Protein AF-A0A0C9X4E6-F1 (afdb_monomer_lite)

pLDDT: mean 88.23, std 10.87, range [40.75, 97.5]

Organism: NCBI:txid1095629

Radius of gyration: 28.46 Å; chains: 1; bounding box: 60×43×70 Å

Sequence (172 aa):
MTLEEIRDYFKKAEEEMIRKAGGENKWSNLSDIKKAERKAKMIEEAVAELGKEEFNNLTDEEKRLFRLFIWAGCGCHKDLNTIRGGYLAMAAWWIENELEEERPVLLANRDNDPVIQERDTALGKGDTPTPAQERAFHKSTCGAIKTAEIAGAIFNHKDKKKGHHDIFRYWW

Secondary structure (DSSP, 8-state):
--HHHHHHHHHHHHHHHHHHTTSHHHHHTS-HHHHHHHHHHHHHHHHHHHHHHHHHHS-HHHHHHHH-----TTHHHHHHHHHHHHHHHHHHHHHHTT-GGGSPPEE--TTHHHHHHHHHHHHHTTPPPPHHHHHHHHH-EEHHHHHHHHHHHHHT-SSTTT-HHHHT----

Foldseek 3Di:
DDPVVVVVLLVVLVQVLCVVCVHDVSLVPDDPVVNVVSSVVSVVVSVVVVVVVVLVVDDPVVVCVVVDDDPPDCPVVVVVVVVVVVVVVVVVVCVVVVNVVVDFDWPADPVLVVLLVVVVVCVVVVHDRDPSSVVSVVVIDGDDVVVVVVVCCQQVPPPPVRHPVVVPPPDD

Structure (mmCIF, N/CA/C/O backbone):
data_AF-A0A0C9X4E6-F1
#
_entry.id   AF-A0A0C9X4E6-F1
#
loop_
_atom_site.group_PDB
_atom_site.id
_atom_site.type_symbol
_atom_site.label_atom_id
_atom_site.label_alt_id
_atom_site.label_comp_id
_atom_site.label_asym_id
_atom_site.label_entity_id
_atom_sit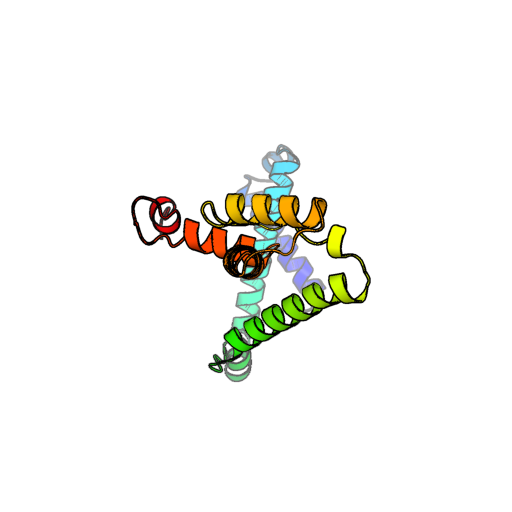e.label_seq_id
_atom_site.pdbx_PDB_ins_code
_atom_site.Cartn_x
_atom_site.Cartn_y
_atom_site.Cartn_z
_atom_site.occupancy
_atom_site.B_iso_or_equiv
_atom_site.auth_seq_id
_atom_site.auth_comp_id
_atom_site.auth_asym_id
_atom_site.auth_atom_id
_atom_site.pdbx_PDB_model_num
ATOM 1 N N . MET A 1 1 ? -31.160 -2.821 17.498 1.00 78.12 1 MET A N 1
ATOM 2 C CA . MET A 1 1 ? -31.082 -1.524 18.198 1.00 78.12 1 MET A CA 1
ATOM 3 C C . MET A 1 1 ? -31.717 -0.405 17.387 1.00 78.12 1 MET A C 1
ATOM 5 O O . MET A 1 1 ? -31.522 -0.367 16.174 1.00 78.12 1 MET A O 1
ATOM 9 N N . THR A 1 2 ? -32.441 0.507 18.030 1.00 89.81 2 THR A N 1
ATOM 10 C CA . THR A 1 2 ? -32.935 1.758 17.432 1.00 89.81 2 THR A CA 1
ATOM 11 C C . THR A 1 2 ? -31.909 2.890 17.584 1.00 89.81 2 THR A C 1
ATOM 13 O O . THR A 1 2 ? -30.958 2.794 18.359 1.00 89.81 2 THR A O 1
ATOM 16 N N . LEU A 1 3 ? -32.095 4.000 16.858 1.00 88.38 3 LEU A N 1
ATOM 17 C CA . LEU A 1 3 ? -31.236 5.187 17.000 1.00 88.38 3 LEU A CA 1
ATOM 18 C C . LEU A 1 3 ? -31.303 5.807 18.406 1.00 88.38 3 LEU A C 1
ATOM 20 O O . LEU A 1 3 ? -30.325 6.389 18.871 1.00 88.38 3 LEU A O 1
ATOM 24 N N . GLU A 1 4 ? -32.446 5.684 19.078 1.00 93.12 4 GLU A N 1
ATOM 25 C CA . GLU A 1 4 ? -32.655 6.198 20.434 1.00 93.12 4 GLU A CA 1
ATOM 26 C C . GLU A 1 4 ? -31.831 5.403 21.451 1.00 93.12 4 GLU A C 1
ATOM 28 O O . GLU A 1 4 ? -31.119 5.996 22.260 1.00 93.12 4 GLU A O 1
ATOM 33 N N . GLU A 1 5 ? -31.831 4.073 21.335 1.00 89.12 5 GLU A N 1
ATOM 34 C CA . GLU A 1 5 ? -31.030 3.177 22.176 1.00 89.12 5 GLU A CA 1
ATOM 35 C C . GLU A 1 5 ? -29.524 3.420 21.998 1.00 89.12 5 GLU A C 1
ATOM 37 O O . GLU A 1 5 ? -28.786 3.492 22.982 1.00 89.12 5 GLU A O 1
ATOM 42 N N . ILE A 1 6 ? -29.071 3.629 20.755 1.00 90.19 6 ILE A N 1
ATOM 43 C CA . ILE A 1 6 ? -27.671 3.967 20.461 1.00 90.19 6 ILE A CA 1
ATOM 44 C C . ILE A 1 6 ? -27.297 5.299 21.119 1.00 90.19 6 ILE A C 1
ATOM 46 O O . ILE A 1 6 ? -26.262 5.400 21.779 1.00 90.19 6 ILE A O 1
ATOM 50 N N . ARG A 1 7 ? -28.138 6.331 20.980 1.00 92.75 7 ARG A N 1
ATOM 51 C CA . ARG A 1 7 ? -27.876 7.642 21.589 1.00 92.75 7 ARG A CA 1
ATOM 52 C C . ARG A 1 7 ? -27.747 7.535 23.108 1.00 92.75 7 ARG A C 1
ATOM 54 O O . ARG A 1 7 ? -26.839 8.130 23.687 1.00 92.75 7 ARG A O 1
ATOM 61 N N . ASP A 1 8 ? -28.632 6.777 23.744 1.00 93.50 8 ASP A N 1
ATOM 62 C CA . ASP A 1 8 ? -28.627 6.598 25.194 1.00 93.50 8 ASP A CA 1
ATOM 63 C C . ASP A 1 8 ? -27.408 5.789 25.668 1.00 93.50 8 ASP A C 1
ATOM 65 O O . ASP A 1 8 ? -26.858 6.077 26.734 1.00 93.50 8 ASP A O 1
ATOM 69 N N . TYR A 1 9 ? -26.928 4.838 24.860 1.00 93.25 9 TYR A N 1
ATOM 70 C CA . TYR A 1 9 ? -25.685 4.108 25.118 1.00 93.25 9 TYR A CA 1
ATOM 71 C C . TYR A 1 9 ? -24.469 5.045 25.137 1.00 93.25 9 TYR A C 1
ATOM 73 O O . TYR A 1 9 ? -23.731 5.097 26.123 1.00 93.25 9 TYR A O 1
ATOM 81 N N . PHE A 1 10 ? -24.297 5.862 24.091 1.00 94.81 10 PHE A N 1
ATOM 82 C CA . PHE A 1 10 ? -23.191 6.825 24.024 1.00 94.81 10 PHE A CA 1
ATOM 83 C C . PHE A 1 10 ? -23.279 7.903 25.103 1.00 94.81 10 PHE A C 1
ATOM 85 O O . PHE A 1 10 ? -22.249 8.342 25.612 1.00 94.81 10 PHE A O 1
ATOM 92 N N . LYS A 1 11 ? -24.491 8.297 25.508 1.00 95.75 11 LYS A N 1
ATOM 93 C CA . LYS A 1 11 ? -24.679 9.227 26.623 1.00 95.75 11 LYS A CA 1
ATOM 94 C C . LYS A 1 11 ? -24.129 8.652 27.934 1.00 95.75 11 LYS A C 1
ATOM 96 O O . LYS A 1 11 ? -23.375 9.332 28.624 1.00 95.75 11 LYS A O 1
ATOM 101 N N . LYS A 1 12 ? -24.437 7.388 28.248 1.00 95.56 12 LYS A N 1
ATOM 102 C CA . LYS A 1 12 ? -23.886 6.701 29.433 1.00 95.56 12 LYS A CA 1
ATOM 103 C C . LYS A 1 12 ? -22.363 6.577 29.363 1.00 95.56 12 LYS A C 1
ATOM 105 O O . LYS A 1 12 ? -21.683 6.789 30.366 1.00 95.56 12 LYS A O 1
ATOM 110 N N . ALA A 1 13 ? -21.820 6.273 28.183 1.00 96.00 13 ALA A N 1
ATOM 111 C CA . ALA A 1 13 ? -20.375 6.204 27.973 1.00 96.00 13 ALA A CA 1
ATOM 112 C C . ALA A 1 13 ? -19.693 7.571 28.188 1.00 96.00 13 ALA A C 1
ATOM 114 O O . ALA A 1 13 ? -18.616 7.642 28.786 1.00 96.00 13 ALA A O 1
ATOM 115 N N . GLU A 1 14 ? -20.329 8.668 27.764 1.00 96.19 14 GLU A N 1
ATOM 116 C CA . GLU A 1 14 ? -19.841 10.028 28.011 1.00 96.19 14 GLU A CA 1
ATOM 117 C C . GLU A 1 14 ? -19.873 10.390 29.504 1.00 96.19 14 GLU A C 1
ATOM 119 O O . GLU A 1 14 ? -18.871 10.876 30.032 1.00 96.19 14 GLU A O 1
ATOM 124 N N . GLU A 1 15 ? -20.970 10.090 30.204 1.00 96.44 15 GLU A N 1
ATOM 125 C CA . GLU A 1 15 ? -21.098 10.294 31.655 1.00 96.44 15 GLU A CA 1
ATOM 126 C C . GLU A 1 15 ? -20.000 9.542 32.429 1.00 96.44 15 GLU A C 1
ATOM 128 O O . GLU A 1 15 ? -19.333 10.110 33.300 1.00 96.44 15 GLU A O 1
ATOM 133 N N . GLU A 1 16 ? -19.740 8.285 32.066 1.00 95.75 16 GLU A N 1
ATOM 134 C CA . GLU A 1 16 ? -18.691 7.464 32.674 1.00 95.75 16 GLU A CA 1
ATOM 135 C C . GLU A 1 16 ? -17.283 7.998 32.370 1.00 95.75 16 GLU A C 1
ATOM 137 O O . GLU A 1 16 ? -16.418 8.040 33.250 1.00 95.75 16 GLU A O 1
ATOM 142 N N . MET A 1 17 ? -17.037 8.459 31.144 1.00 96.56 17 MET A N 1
ATOM 143 C CA . MET A 1 17 ? -15.768 9.075 30.753 1.00 96.56 17 MET A CA 1
ATOM 144 C C . MET A 1 17 ? -15.498 10.376 31.529 1.00 96.56 17 MET A C 1
ATOM 146 O O . MET A 1 17 ? -14.380 10.576 32.021 1.00 96.56 17 MET A O 1
ATOM 150 N N . ILE A 1 18 ? -16.519 11.214 31.737 1.00 96.19 18 ILE A N 1
ATOM 151 C CA . ILE A 1 18 ? -16.441 12.415 32.585 1.00 96.19 18 ILE A CA 1
ATOM 152 C C . ILE A 1 18 ? -16.206 12.027 34.051 1.00 96.19 18 ILE A C 1
ATOM 154 O O . ILE A 1 18 ? -15.358 12.620 34.729 1.00 96.19 18 ILE A O 1
ATOM 158 N N . ARG A 1 19 ? -16.884 10.989 34.552 1.00 95.94 19 ARG A N 1
ATOM 159 C CA . ARG A 1 19 ? -16.671 10.472 35.910 1.00 95.94 19 ARG A CA 1
ATOM 160 C C . ARG A 1 19 ? -15.230 9.995 36.109 1.00 95.94 19 ARG A C 1
ATOM 162 O O . ARG A 1 19 ? -14.586 10.407 37.075 1.00 95.94 19 ARG A O 1
ATOM 169 N N . LYS A 1 20 ? -14.678 9.218 35.168 1.00 92.81 20 LYS A N 1
ATOM 170 C CA . LYS A 1 20 ? -13.266 8.779 35.149 1.00 92.81 20 LYS A CA 1
ATOM 171 C C . LYS A 1 20 ? -12.286 9.951 35.043 1.00 92.81 20 LYS A C 1
ATOM 173 O O . LYS A 1 20 ? -11.181 9.882 35.577 1.00 92.81 20 LYS A O 1
ATOM 178 N N . ALA A 1 21 ? -12.681 11.055 34.406 1.00 92.25 21 ALA A N 1
ATOM 179 C CA . ALA A 1 21 ? -11.900 12.291 34.384 1.00 92.25 21 ALA A CA 1
ATOM 180 C C . ALA A 1 21 ? -11.862 13.031 35.737 1.00 92.25 21 ALA A C 1
ATOM 182 O O . ALA A 1 21 ? -11.102 13.991 35.884 1.00 92.25 21 ALA A O 1
ATOM 183 N N . GLY A 1 22 ? -12.626 12.563 36.727 1.00 93.38 22 GLY A N 1
ATOM 184 C CA . GLY A 1 22 ? -12.746 13.156 38.054 1.00 93.38 22 GLY A CA 1
ATOM 185 C C . GLY A 1 22 ? -13.903 14.149 38.174 1.00 93.38 22 GLY A C 1
ATOM 186 O O . GLY A 1 22 ? -13.823 15.065 38.994 1.00 93.38 22 GLY A O 1
ATOM 187 N N . GLY A 1 23 ? -14.950 13.965 37.364 1.00 94.00 23 GLY A N 1
ATOM 188 C CA . GLY A 1 23 ? -16.183 14.750 37.379 1.00 94.00 23 GLY A CA 1
ATOM 189 C C . GLY A 1 23 ? -16.147 15.979 36.469 1.00 94.00 23 GLY A C 1
ATOM 190 O O . GLY A 1 23 ? -15.106 16.341 35.914 1.00 94.00 23 GLY A O 1
ATOM 191 N N . GLU A 1 24 ? -17.297 16.645 36.339 1.00 93.69 24 GLU A N 1
ATOM 192 C CA . GLU A 1 24 ? -17.498 17.751 35.391 1.00 93.69 24 GLU A CA 1
ATOM 193 C C . GLU A 1 24 ? -16.510 18.904 35.575 1.00 93.69 24 GLU A C 1
ATOM 195 O O . GLU A 1 24 ? -15.976 19.413 34.595 1.00 93.69 24 GLU A O 1
ATOM 200 N N . ASN A 1 25 ? -16.190 19.282 36.816 1.00 93.50 25 ASN A N 1
ATOM 201 C CA . ASN A 1 25 ? -15.259 20.384 37.076 1.00 93.50 25 ASN A CA 1
ATOM 202 C C . ASN A 1 25 ? -13.854 20.091 36.527 1.00 93.50 25 ASN A C 1
ATOM 204 O O . ASN A 1 25 ? -13.232 20.948 35.901 1.00 93.50 25 ASN A O 1
ATOM 208 N N . LYS A 1 26 ? -13.345 18.868 36.730 1.00 93.94 26 LYS A N 1
ATOM 209 C CA . LYS A 1 26 ? -12.030 18.478 36.201 1.00 93.94 26 LYS A CA 1
ATOM 210 C C . LYS A 1 26 ? -12.067 18.289 34.693 1.00 93.94 26 LYS A C 1
ATOM 212 O O . LYS A 1 26 ? -11.110 18.672 34.028 1.00 93.94 26 LYS A O 1
ATOM 217 N N . TRP A 1 27 ? -13.159 17.740 34.166 1.00 94.25 27 TRP A N 1
ATOM 218 C CA . TRP A 1 27 ? -13.372 17.599 32.730 1.00 94.25 27 TRP A CA 1
ATOM 219 C C . TRP A 1 27 ? -13.377 18.954 32.016 1.00 94.25 27 TRP A C 1
ATOM 221 O O . TRP A 1 27 ? -12.643 19.140 31.047 1.00 94.25 27 TRP A O 1
ATOM 231 N N . SER A 1 28 ? -14.136 19.923 32.528 1.00 93.81 28 SER A N 1
ATOM 232 C CA . SER A 1 28 ? -14.250 21.270 31.963 1.00 93.81 28 SER A CA 1
ATOM 233 C C . SER A 1 28 ? -12.911 22.004 31.926 1.00 93.81 28 SER A C 1
ATOM 235 O O . SER A 1 28 ? -12.643 22.704 30.950 1.00 93.81 28 SER A O 1
ATOM 237 N N . ASN A 1 29 ? -12.041 21.755 32.910 1.00 95.00 29 ASN A N 1
ATOM 238 C CA . ASN A 1 29 ? -10.692 22.324 33.000 1.00 95.00 29 ASN A CA 1
ATOM 239 C C . ASN A 1 29 ? -9.647 21.647 32.089 1.00 95.00 29 ASN A C 1
ATOM 241 O O . ASN A 1 29 ? -8.500 22.095 32.042 1.00 95.00 29 ASN A O 1
ATOM 245 N N . LEU A 1 30 ? -9.988 20.565 31.378 1.00 94.38 30 LEU A N 1
ATOM 246 C CA . LEU A 1 30 ? -9.093 19.984 30.374 1.00 94.38 30 LEU A CA 1
ATOM 247 C C . LEU A 1 30 ? -9.010 20.877 29.131 1.00 94.38 30 LEU A C 1
ATOM 249 O O . LEU A 1 30 ? -9.993 21.505 28.736 1.00 94.38 30 LEU A O 1
ATOM 253 N N . SER A 1 31 ? -7.848 20.864 28.473 1.00 96.81 31 SER A N 1
ATOM 254 C CA . SER A 1 31 ? -7.697 21.459 27.145 1.00 96.81 31 SER A CA 1
ATOM 255 C C . SER A 1 31 ? -8.558 20.730 26.114 1.00 96.81 31 SER A C 1
ATOM 257 O O . SER A 1 31 ? -8.833 19.534 26.251 1.00 96.81 31 SER A O 1
ATOM 259 N N . ASP A 1 32 ? -8.926 21.428 25.043 1.00 95.69 32 ASP A N 1
ATOM 260 C CA . ASP A 1 32 ? -9.778 20.862 23.992 1.00 95.69 32 ASP A CA 1
ATOM 261 C C . ASP A 1 32 ? -9.140 19.649 23.308 1.00 95.69 32 ASP A C 1
ATOM 263 O O . ASP A 1 32 ? -9.830 18.672 23.032 1.00 95.69 32 ASP A O 1
ATOM 267 N N . ILE A 1 33 ? -7.810 19.646 23.148 1.00 96.19 33 ILE A N 1
ATOM 268 C CA . ILE A 1 33 ? -7.061 18.490 22.629 1.00 96.19 33 ILE A CA 1
ATOM 269 C C . ILE A 1 33 ? -7.260 17.266 23.535 1.00 96.19 33 ILE A C 1
ATOM 271 O O . ILE A 1 33 ? -7.641 16.201 23.059 1.00 96.19 33 ILE A O 1
ATOM 275 N N . LYS A 1 34 ? -7.096 17.415 24.857 1.00 94.94 34 LYS A N 1
ATOM 276 C CA . LYS A 1 34 ? -7.279 16.300 25.805 1.00 94.94 34 LYS A CA 1
ATOM 277 C C . LYS A 1 34 ? -8.730 15.832 25.881 1.00 94.94 34 LYS A C 1
ATOM 279 O O . LYS A 1 34 ? -8.979 14.646 26.101 1.00 94.94 34 LYS A O 1
ATOM 284 N N . LYS A 1 35 ? -9.694 16.745 25.722 1.00 95.06 35 LYS A N 1
ATOM 285 C CA . LYS A 1 35 ? -11.116 16.390 25.618 1.00 95.06 35 LYS A CA 1
ATOM 286 C C . LYS A 1 35 ? -11.374 15.576 24.350 1.00 95.06 35 LYS A C 1
ATOM 288 O O . LYS A 1 35 ? -12.038 14.546 24.433 1.00 95.06 35 LYS A O 1
ATOM 293 N N . ALA A 1 36 ? -10.816 15.992 23.213 1.00 95.56 36 ALA A N 1
ATOM 294 C CA . ALA A 1 36 ? -10.946 15.288 21.941 1.00 95.56 36 ALA A CA 1
ATOM 295 C C . ALA A 1 36 ? -10.327 13.882 21.992 1.00 95.56 36 ALA A C 1
ATOM 297 O O . ALA A 1 36 ? -11.002 12.921 21.636 1.00 95.56 36 ALA A O 1
ATOM 298 N N . GLU A 1 37 ? -9.107 13.735 22.518 1.00 95.56 37 GLU A N 1
ATOM 299 C CA . GLU A 1 37 ? -8.446 12.430 22.696 1.00 95.56 37 GLU A CA 1
ATOM 300 C C . GLU A 1 37 ? -9.288 11.469 23.547 1.00 95.56 37 GLU A C 1
ATOM 302 O O . GLU A 1 37 ? -9.498 10.311 23.185 1.00 95.56 37 GLU A O 1
ATOM 307 N N . ARG A 1 38 ? -9.821 11.952 24.677 1.00 96.06 38 ARG A N 1
ATOM 308 C CA . ARG A 1 38 ? -10.657 11.134 25.570 1.00 96.06 38 ARG A CA 1
ATOM 309 C C . ARG A 1 38 ? -12.007 10.786 24.954 1.00 96.06 38 ARG A C 1
ATOM 311 O O . ARG A 1 38 ? -12.484 9.676 25.169 1.00 96.06 38 ARG A O 1
ATOM 318 N N . LYS A 1 39 ? -12.606 11.698 24.181 1.00 96.19 39 LYS A N 1
ATOM 319 C CA . LYS A 1 39 ? -13.832 11.421 23.422 1.00 96.19 39 LYS A CA 1
ATOM 320 C C . LYS A 1 39 ? -13.596 10.386 22.328 1.00 96.19 39 LYS A C 1
ATOM 322 O O . LYS A 1 39 ? -14.388 9.461 22.228 1.00 96.19 39 LYS A O 1
ATOM 327 N N . ALA A 1 40 ? -12.506 10.498 21.570 1.00 95.50 40 ALA A N 1
ATOM 328 C CA . ALA A 1 40 ? -12.151 9.522 20.542 1.00 95.50 40 ALA A CA 1
ATOM 329 C C . ALA A 1 40 ? -11.987 8.119 21.142 1.00 95.50 40 ALA A C 1
ATOM 331 O O . ALA A 1 40 ? -12.611 7.174 20.667 1.00 95.50 40 ALA A O 1
ATOM 332 N N . LYS A 1 41 ? -11.244 8.010 22.251 1.00 96.06 41 LYS A N 1
ATOM 333 C CA . LYS A 1 41 ? -11.077 6.745 22.972 1.00 96.06 41 LYS A CA 1
ATOM 334 C C . LYS A 1 41 ? -12.399 6.190 23.517 1.00 96.06 41 LYS A C 1
ATOM 336 O O . LYS A 1 41 ? -12.654 5.001 23.396 1.00 96.06 41 LYS A O 1
ATOM 341 N N . MET A 1 42 ? -13.248 7.041 24.097 1.00 96.69 42 MET A N 1
ATOM 342 C CA . MET A 1 42 ? -14.571 6.628 24.582 1.00 96.69 42 MET A CA 1
ATOM 343 C C . MET A 1 42 ? -15.448 6.096 23.447 1.00 96.69 42 MET A C 1
ATOM 345 O O . MET A 1 42 ? -16.097 5.073 23.625 1.00 96.69 42 MET A O 1
ATOM 349 N N . ILE A 1 43 ? -15.440 6.751 22.281 1.00 95.75 43 ILE A N 1
ATOM 350 C CA . ILE A 1 43 ? -16.201 6.293 21.115 1.00 95.75 43 ILE A CA 1
ATOM 351 C C . ILE A 1 43 ? -15.694 4.924 20.652 1.00 95.75 43 ILE A C 1
ATOM 353 O O . ILE A 1 43 ? -16.504 4.038 20.407 1.00 95.75 43 ILE A O 1
ATOM 357 N N . GLU A 1 44 ? -14.376 4.739 20.561 1.00 95.19 44 GLU A N 1
ATOM 358 C CA . GLU A 1 44 ? -13.769 3.458 20.186 1.00 95.19 44 GLU A CA 1
ATOM 359 C C . GLU A 1 44 ? -14.180 2.325 21.141 1.00 95.19 44 GLU A C 1
ATOM 361 O O . GLU A 1 44 ? -14.669 1.288 20.690 1.00 95.19 44 GLU A O 1
ATOM 366 N N . GLU A 1 45 ? -14.043 2.541 22.454 1.00 94.88 45 GLU A N 1
ATOM 367 C CA . GLU A 1 45 ? -14.419 1.565 23.485 1.00 94.88 45 GLU A CA 1
ATOM 368 C C . GLU A 1 45 ? -15.922 1.250 23.439 1.00 94.88 45 GLU A C 1
ATOM 370 O O . GLU A 1 45 ? -16.303 0.080 23.407 1.00 94.88 45 GLU A O 1
ATOM 375 N N . ALA A 1 46 ? -16.774 2.277 23.350 1.00 94.94 46 ALA A N 1
ATOM 376 C CA . ALA A 1 46 ? -18.224 2.119 23.294 1.00 94.94 46 ALA A CA 1
ATOM 377 C C . ALA A 1 46 ? -18.677 1.350 22.044 1.00 94.94 46 ALA A C 1
ATOM 379 O O . ALA A 1 46 ? -19.524 0.467 22.141 1.00 94.94 46 ALA A O 1
ATOM 380 N N . VAL A 1 47 ? -18.101 1.637 20.871 1.00 94.69 47 VAL A N 1
ATOM 381 C CA . VAL A 1 47 ? -18.408 0.897 19.635 1.00 94.69 47 VAL A CA 1
ATOM 382 C C . VAL A 1 47 ? -17.983 -0.567 19.754 1.00 94.69 47 VAL A C 1
ATOM 384 O O . VAL A 1 47 ? -18.726 -1.454 19.333 1.00 94.69 47 VAL A O 1
ATOM 387 N N . ALA A 1 48 ? -16.807 -0.835 20.327 1.00 93.12 48 ALA A N 1
ATOM 388 C CA . ALA A 1 48 ? -16.307 -2.195 20.499 1.00 93.12 48 ALA A CA 1
ATOM 389 C C . ALA A 1 48 ? -17.168 -3.010 21.480 1.00 93.12 48 ALA A C 1
ATOM 391 O O . ALA A 1 48 ? -17.490 -4.167 21.198 1.00 93.12 48 ALA A O 1
ATOM 392 N N . GLU A 1 49 ? -17.561 -2.416 22.609 1.00 93.62 49 GLU A N 1
ATOM 393 C CA . GLU A 1 49 ? -18.450 -3.047 23.590 1.00 93.62 49 GLU A CA 1
ATOM 394 C C . GLU A 1 49 ? -19.835 -3.308 22.998 1.00 93.62 49 GLU A C 1
ATOM 396 O O . GLU A 1 49 ? -20.306 -4.445 23.047 1.00 93.62 49 GLU A O 1
ATOM 401 N N . LEU A 1 50 ? -20.428 -2.312 22.334 1.00 93.06 50 LEU A N 1
ATOM 402 C CA . LEU A 1 50 ? -21.721 -2.447 21.669 1.00 93.06 50 LEU A CA 1
ATOM 403 C C . LEU A 1 50 ? -21.705 -3.549 20.605 1.00 93.06 50 LEU A C 1
ATOM 405 O O . LEU A 1 50 ? -22.586 -4.405 20.561 1.00 93.06 50 LEU A O 1
ATOM 409 N N . GLY A 1 51 ? -20.668 -3.562 19.764 1.00 91.81 51 GLY A N 1
ATOM 410 C CA . GLY A 1 51 ? -20.488 -4.590 18.745 1.00 91.81 51 GLY A CA 1
ATOM 411 C C . GLY A 1 51 ? -20.348 -5.983 19.354 1.00 91.81 51 GLY A C 1
ATOM 412 O O . GLY A 1 51 ? -20.903 -6.943 18.826 1.00 91.81 51 GLY A O 1
ATOM 413 N N . LYS A 1 52 ? -19.653 -6.106 20.490 1.00 93.62 52 LYS A N 1
ATOM 414 C CA . LYS A 1 52 ? -19.512 -7.371 21.219 1.00 93.62 52 LYS A CA 1
ATOM 415 C C . LYS A 1 52 ? -20.835 -7.831 21.833 1.00 93.62 52 LYS A C 1
ATOM 417 O O . LYS A 1 52 ? -21.128 -9.023 21.775 1.00 93.62 52 LYS A O 1
ATOM 422 N N . GLU A 1 53 ? -21.609 -6.929 22.429 1.00 92.69 53 GLU A N 1
ATOM 423 C CA . GLU A 1 53 ? -22.927 -7.227 23.000 1.00 92.69 53 GLU A CA 1
ATOM 424 C C . GLU A 1 53 ? -23.900 -7.708 21.922 1.00 92.69 53 GLU A C 1
ATOM 426 O O . GLU A 1 53 ? -24.432 -8.813 22.033 1.00 92.69 53 GLU A O 1
ATOM 431 N N . GLU A 1 54 ? -24.039 -6.952 20.831 1.00 92.31 54 GLU A N 1
ATOM 432 C CA . GLU A 1 54 ? -24.903 -7.337 19.712 1.00 92.31 54 GLU A CA 1
ATOM 433 C C . GLU A 1 54 ? -24.443 -8.650 19.080 1.00 92.31 54 GLU A C 1
ATOM 435 O O . GLU A 1 54 ? -25.253 -9.544 18.846 1.00 92.31 54 GLU A O 1
ATOM 440 N N . PHE A 1 55 ? -23.132 -8.829 18.889 1.00 93.19 55 PHE A N 1
ATOM 441 C CA . PHE A 1 55 ? -22.579 -10.088 18.401 1.00 93.19 55 PHE A CA 1
ATOM 442 C C . PHE A 1 55 ? -22.905 -11.263 19.331 1.00 93.19 55 PHE A C 1
ATOM 444 O O . PHE A 1 55 ? -23.182 -12.365 18.862 1.00 93.19 55 PHE A O 1
ATOM 451 N N . ASN A 1 56 ? -22.870 -11.065 20.650 1.00 94.62 56 ASN A N 1
ATOM 452 C CA . ASN A 1 56 ? -23.200 -12.110 21.617 1.00 94.62 56 ASN A CA 1
ATOM 453 C C . ASN A 1 56 ? -24.693 -12.458 21.623 1.00 94.62 56 ASN A C 1
ATOM 455 O O . ASN A 1 56 ? -25.020 -13.611 21.916 1.00 94.62 56 ASN A O 1
ATOM 459 N N . ASN A 1 57 ? -25.559 -11.512 21.258 1.00 94.69 57 ASN A N 1
ATOM 460 C CA . ASN A 1 57 ? -27.004 -11.707 21.141 1.00 94.69 57 ASN A CA 1
ATOM 461 C C . ASN A 1 57 ? -27.418 -12.459 19.865 1.00 94.69 57 ASN A C 1
ATOM 463 O O . ASN A 1 57 ? -28.522 -12.997 19.813 1.00 94.69 57 ASN A O 1
ATOM 467 N N . LEU A 1 58 ? -26.539 -12.547 18.863 1.00 95.25 58 LEU A N 1
ATOM 468 C CA . LEU A 1 58 ? -26.775 -13.342 17.657 1.00 95.25 58 LEU A CA 1
ATOM 469 C C . LEU A 1 58 ? -26.913 -14.841 17.968 1.00 95.25 58 LEU A C 1
ATOM 471 O O . LEU A 1 58 ? -26.282 -15.380 18.890 1.00 95.25 58 LEU A O 1
ATOM 475 N N . THR A 1 59 ? -27.680 -15.540 17.135 1.00 97.06 59 THR A N 1
ATOM 476 C CA . THR A 1 59 ? -27.742 -17.007 17.135 1.00 97.06 59 THR A CA 1
ATOM 477 C C . THR A 1 59 ? -26.392 -17.619 16.748 1.00 97.06 59 THR A C 1
ATOM 479 O O . THR A 1 59 ? -25.535 -16.966 16.148 1.00 97.06 59 THR A O 1
ATOM 482 N N . ASP A 1 60 ? -26.178 -18.898 17.062 1.00 95.81 60 ASP A N 1
ATOM 483 C CA . ASP A 1 60 ? -24.932 -19.583 16.690 1.00 95.81 60 ASP A CA 1
ATOM 484 C C . ASP A 1 60 ? -24.718 -19.642 15.167 1.00 95.81 60 ASP A C 1
ATOM 486 O O . ASP A 1 60 ? -23.578 -19.593 14.699 1.00 95.81 60 ASP A O 1
ATOM 490 N N . GLU A 1 61 ? -25.800 -19.693 14.385 1.00 94.69 61 GLU A N 1
ATOM 491 C CA . GLU A 1 61 ? -25.747 -19.668 12.921 1.00 94.69 61 GLU A CA 1
ATOM 492 C C . GLU A 1 61 ? -25.327 -18.292 12.382 1.00 94.69 61 GLU A C 1
ATOM 494 O O . GLU A 1 61 ? -24.425 -18.201 11.547 1.00 94.69 61 GLU A O 1
ATOM 499 N N . GLU A 1 62 ? -25.885 -17.208 12.921 1.00 94.25 62 GLU A N 1
ATOM 500 C CA . GLU A 1 62 ? -25.478 -15.843 12.571 1.00 94.25 62 GLU A CA 1
ATOM 501 C C . GLU A 1 62 ? -24.032 -15.562 13.005 1.00 94.25 62 GLU A C 1
ATOM 503 O O . GLU A 1 62 ? -23.224 -15.076 12.210 1.00 94.25 62 GLU A O 1
ATOM 508 N N . LYS A 1 63 ? -23.645 -15.952 14.230 1.00 94.94 63 LYS A N 1
ATOM 509 C CA . LYS A 1 63 ? -22.254 -15.854 14.715 1.00 94.94 63 LYS A CA 1
ATOM 510 C C . LYS A 1 63 ? -21.285 -16.597 13.807 1.00 94.94 63 LYS A C 1
ATOM 512 O O . LYS A 1 63 ? -20.159 -16.134 13.605 1.00 94.94 63 LYS A O 1
ATOM 517 N N . ARG A 1 64 ? -21.693 -17.752 13.267 1.00 92.62 64 ARG A N 1
ATOM 518 C CA . ARG A 1 64 ? -20.871 -18.539 12.344 1.00 92.62 64 ARG A CA 1
ATOM 519 C C . ARG A 1 64 ? -20.544 -17.746 11.084 1.00 92.62 64 ARG A C 1
ATOM 521 O O . ARG A 1 64 ? -19.395 -17.810 10.670 1.00 92.62 64 ARG A O 1
ATOM 528 N N . LEU A 1 65 ? -21.480 -16.985 10.515 1.00 89.69 65 LEU A N 1
ATOM 529 C CA . LEU A 1 65 ? -21.228 -16.163 9.321 1.00 89.69 65 LEU A CA 1
ATOM 530 C C . LEU A 1 65 ? -20.160 -15.093 9.571 1.00 89.69 65 LEU A C 1
ATOM 532 O O . LEU A 1 65 ? -19.232 -14.954 8.781 1.00 89.69 65 LEU A O 1
ATOM 536 N N . PHE A 1 66 ? -20.237 -14.394 10.701 1.00 86.00 66 PHE A N 1
ATOM 537 C CA . PHE A 1 66 ? -19.257 -13.369 11.072 1.00 86.00 66 PHE A CA 1
ATOM 538 C C . PHE A 1 66 ? -17.883 -13.941 11.463 1.00 86.00 66 PHE A C 1
ATOM 540 O O . PHE A 1 66 ? -16.866 -13.271 11.303 1.00 86.00 66 PHE A O 1
ATOM 547 N N . ARG A 1 67 ? -17.831 -15.177 11.977 1.00 86.81 67 ARG A N 1
ATOM 548 C CA . ARG A 1 67 ? -16.575 -15.884 12.304 1.00 86.81 67 ARG A CA 1
ATOM 549 C C . ARG A 1 67 ? -15.979 -16.641 11.121 1.00 86.81 67 ARG A C 1
ATOM 551 O O . ARG A 1 67 ? -14.845 -17.113 11.217 1.00 86.81 67 ARG A O 1
ATOM 558 N N . LEU A 1 68 ? -16.736 -16.820 10.040 1.00 84.25 68 LEU A N 1
ATOM 559 C CA . LEU A 1 68 ? -16.322 -17.629 8.906 1.00 84.25 68 LEU A CA 1
ATOM 560 C C . LEU A 1 68 ? -15.257 -16.888 8.099 1.00 84.25 68 LEU A C 1
ATOM 562 O O . LEU A 1 68 ? -15.550 -16.118 7.190 1.00 84.25 68 LEU A O 1
ATOM 566 N N . PHE A 1 69 ? -13.998 -17.176 8.407 1.00 70.00 69 PHE A N 1
ATOM 567 C CA . PHE A 1 69 ? -12.875 -16.773 7.578 1.00 70.00 69 PHE A CA 1
ATOM 568 C C . PHE A 1 69 ? -12.527 -17.908 6.610 1.00 70.00 69 PHE A C 1
ATOM 570 O O . PHE A 1 69 ? -11.953 -18.925 7.006 1.00 70.00 69 PHE A O 1
ATOM 577 N N . ILE A 1 70 ? -12.895 -17.762 5.335 1.00 71.81 70 ILE A N 1
ATOM 578 C CA . ILE A 1 70 ? -12.549 -18.748 4.304 1.00 71.81 70 ILE A CA 1
ATOM 579 C C . ILE A 1 70 ? -11.173 -18.402 3.742 1.00 71.81 70 ILE A C 1
ATOM 581 O O . ILE A 1 70 ? -11.030 -17.537 2.880 1.00 71.81 70 ILE A O 1
ATOM 585 N N . TRP A 1 71 ? -10.150 -19.128 4.185 1.00 56.88 71 TRP A N 1
ATOM 586 C CA . TRP A 1 71 ? -8.857 -19.111 3.512 1.00 56.88 71 TRP A CA 1
ATOM 587 C C . TRP A 1 71 ? -8.887 -20.053 2.300 1.00 56.88 71 TRP A C 1
ATOM 589 O O . TRP A 1 71 ? -8.562 -21.236 2.385 1.00 56.88 71 TRP A O 1
ATOM 599 N N . ALA A 1 72 ? -9.310 -19.529 1.149 1.00 60.72 72 ALA A N 1
ATOM 600 C CA . ALA A 1 72 ? -9.330 -20.262 -0.116 1.00 60.72 72 ALA A CA 1
ATOM 601 C C . ALA A 1 72 ? -7.978 -20.152 -0.846 1.00 60.72 72 ALA A C 1
ATOM 603 O O . ALA A 1 72 ? -7.881 -19.536 -1.910 1.00 60.72 72 ALA A O 1
ATOM 604 N N . GLY A 1 73 ? -6.921 -20.733 -0.265 1.00 66.62 73 GLY A N 1
ATOM 605 C CA . GLY A 1 73 ? -5.606 -20.909 -0.898 1.00 66.62 73 GLY A CA 1
ATOM 606 C C . GLY A 1 73 ? -5.112 -19.696 -1.703 1.00 66.62 73 GLY A C 1
ATOM 607 O O . GLY A 1 73 ? -4.710 -18.685 -1.137 1.00 66.62 73 GLY A O 1
ATOM 608 N N . CYS A 1 74 ? -5.132 -19.801 -3.040 1.00 62.34 74 CYS A N 1
ATOM 609 C CA . CYS A 1 74 ? -4.580 -18.802 -3.962 1.00 62.34 74 CYS A CA 1
ATOM 610 C C . CYS A 1 74 ? -5.222 -17.414 -4.010 1.00 62.34 74 CYS A C 1
ATOM 612 O O . CYS A 1 74 ? -4.715 -16.562 -4.736 1.00 62.34 74 CYS A O 1
ATOM 614 N N . GLY A 1 75 ? -6.276 -17.149 -3.235 1.00 59.50 75 GLY A N 1
ATOM 615 C CA . GLY A 1 75 ? -6.916 -15.829 -3.174 1.00 59.50 75 GLY A CA 1
ATOM 616 C C . GLY A 1 75 ? -5.925 -14.685 -2.927 1.00 59.50 75 GLY A C 1
ATOM 617 O O . GLY A 1 75 ? -5.821 -13.782 -3.749 1.00 59.50 75 GLY A O 1
ATOM 618 N N . CYS A 1 76 ? -5.090 -14.788 -1.888 1.00 56.41 76 CYS A N 1
ATOM 619 C CA . CYS A 1 76 ? -4.128 -13.730 -1.551 1.00 56.41 76 CYS A CA 1
ATOM 620 C C . CYS A 1 76 ? -3.039 -13.512 -2.620 1.00 56.41 76 CYS A C 1
ATOM 622 O O . CYS A 1 76 ? -2.471 -12.428 -2.704 1.00 56.41 76 CYS A O 1
ATOM 624 N N . HIS A 1 77 ? -2.729 -14.516 -3.451 1.00 63.41 77 HIS A N 1
ATOM 625 C CA . HIS A 1 77 ? -1.803 -14.350 -4.583 1.00 63.41 77 HIS A CA 1
ATOM 626 C C . HIS A 1 77 ? -2.502 -13.981 -5.895 1.00 63.41 77 HIS A C 1
ATOM 628 O O . HIS A 1 77 ? -1.852 -13.435 -6.782 1.00 63.41 77 HIS A O 1
ATOM 634 N N . LYS A 1 78 ? -3.822 -14.174 -6.014 1.00 70.38 78 LYS A N 1
ATOM 635 C CA . LYS A 1 78 ? -4.628 -13.574 -7.089 1.00 70.38 78 LYS A CA 1
ATOM 636 C C . LYS A 1 78 ? -4.718 -12.059 -6.935 1.00 70.38 78 LYS A C 1
ATOM 638 O O . LYS A 1 78 ? -4.580 -11.370 -7.939 1.00 70.38 78 LYS A O 1
ATOM 643 N N . ASP A 1 79 ? -4.807 -11.547 -5.709 1.00 69.31 79 ASP A N 1
ATOM 644 C CA . ASP A 1 79 ? -4.698 -10.103 -5.458 1.00 69.31 79 ASP A CA 1
ATOM 645 C C . ASP A 1 79 ? -3.329 -9.566 -5.902 1.00 69.31 79 ASP A C 1
ATOM 647 O O . ASP A 1 79 ? -3.243 -8.555 -6.598 1.00 69.31 79 ASP A O 1
ATOM 651 N N . LEU A 1 80 ? -2.247 -10.301 -5.613 1.00 73.19 80 LEU A N 1
ATOM 652 C CA . LEU A 1 80 ? -0.909 -9.963 -6.115 1.00 73.19 80 LEU A CA 1
ATOM 653 C C . LEU A 1 80 ? -0.821 -10.022 -7.649 1.00 73.19 80 LEU A C 1
ATOM 655 O O . LEU A 1 80 ? -0.128 -9.200 -8.250 1.00 73.19 80 LEU A O 1
ATOM 659 N N . ASN A 1 81 ? -1.540 -10.940 -8.302 1.00 80.31 81 ASN A N 1
ATOM 660 C CA . ASN A 1 81 ? -1.630 -10.972 -9.763 1.00 80.31 81 ASN A CA 1
ATOM 661 C C . ASN A 1 81 ? -2.378 -9.754 -10.322 1.00 80.31 81 ASN A C 1
ATOM 663 O O . ASN A 1 81 ? -1.968 -9.239 -11.360 1.00 80.31 81 ASN A O 1
ATOM 667 N N . THR A 1 82 ? -3.409 -9.251 -9.637 1.00 81.88 82 THR A N 1
ATOM 668 C CA . THR A 1 82 ? -4.094 -8.003 -10.014 1.00 81.88 82 THR A CA 1
ATOM 669 C C . THR A 1 82 ? -3.140 -6.812 -9.945 1.00 81.88 82 THR A C 1
ATOM 671 O O . THR A 1 82 ? -3.057 -6.041 -10.898 1.00 81.88 82 THR A O 1
ATOM 674 N N . ILE A 1 83 ? -2.345 -6.699 -8.873 1.00 82.50 83 ILE A N 1
ATOM 675 C CA . ILE A 1 83 ? -1.320 -5.649 -8.749 1.00 82.50 83 ILE A CA 1
ATOM 676 C C . ILE A 1 83 ? -0.255 -5.781 -9.843 1.00 82.50 83 ILE A C 1
ATOM 678 O O . ILE A 1 83 ? 0.122 -4.788 -10.465 1.00 82.50 83 ILE A O 1
ATOM 682 N N . ARG A 1 84 ? 0.196 -7.007 -10.131 1.00 82.44 84 ARG A N 1
ATOM 683 C CA . ARG A 1 84 ? 1.137 -7.272 -11.227 1.00 82.44 84 ARG A CA 1
ATOM 684 C C . ARG A 1 84 ? 0.561 -6.856 -12.582 1.00 82.44 84 ARG A C 1
ATOM 686 O O . ARG A 1 84 ? 1.272 -6.238 -13.368 1.00 82.44 84 ARG A O 1
ATOM 693 N N . GLY A 1 85 ? -0.704 -7.178 -12.849 1.00 86.88 85 GLY A N 1
ATOM 694 C CA . GLY A 1 85 ? -1.404 -6.781 -14.070 1.00 86.88 85 GLY A CA 1
ATOM 695 C C . GLY A 1 85 ? -1.525 -5.263 -14.195 1.00 86.88 85 GLY A C 1
ATOM 696 O O . GLY A 1 85 ? -1.165 -4.711 -15.230 1.00 86.88 85 GLY A O 1
ATOM 697 N N . GLY A 1 86 ? -1.940 -4.583 -13.122 1.00 88.94 86 GLY A N 1
ATOM 698 C CA . GLY A 1 86 ? -2.037 -3.122 -13.081 1.00 88.94 86 GLY A CA 1
ATOM 699 C C . GLY A 1 86 ? -0.694 -2.428 -13.313 1.00 88.94 86 GLY A C 1
ATOM 700 O O . GLY A 1 86 ? -0.624 -1.465 -14.070 1.00 88.94 86 GLY A O 1
ATOM 701 N N . TYR A 1 87 ? 0.390 -2.951 -12.735 1.00 87.31 87 TYR A N 1
ATOM 702 C CA . TYR A 1 87 ? 1.739 -2.453 -13.004 1.00 87.31 87 TYR A CA 1
ATOM 703 C C . TYR A 1 87 ? 2.131 -2.588 -14.479 1.00 87.31 87 TYR A C 1
ATOM 705 O O . TYR A 1 87 ? 2.620 -1.624 -15.060 1.00 87.31 87 TYR A O 1
ATOM 713 N N . LEU A 1 88 ? 1.922 -3.763 -15.082 1.00 88.06 88 LEU A N 1
ATOM 714 C CA . LEU A 1 88 ? 2.271 -3.986 -16.487 1.00 88.06 88 LEU A CA 1
ATOM 715 C C . LEU A 1 88 ? 1.462 -3.072 -17.412 1.00 88.06 88 LEU A C 1
ATOM 717 O O . LEU A 1 88 ? 2.035 -2.482 -18.322 1.00 88.06 88 LEU A O 1
ATOM 721 N N . ALA A 1 89 ? 0.164 -2.912 -17.140 1.00 92.00 89 ALA A N 1
ATOM 722 C CA . ALA A 1 89 ? -0.697 -1.999 -17.883 1.00 92.00 89 ALA A CA 1
ATOM 723 C C . ALA A 1 89 ? -0.230 -0.542 -17.750 1.00 92.00 89 ALA A C 1
ATOM 725 O O . ALA A 1 89 ? -0.143 0.161 -18.747 1.00 92.00 89 ALA A O 1
ATOM 726 N N . MET A 1 90 ? 0.137 -0.100 -16.542 1.00 89.94 90 MET A N 1
ATOM 727 C CA . MET A 1 90 ? 0.664 1.249 -16.324 1.00 89.94 90 MET A CA 1
ATOM 728 C C . MET A 1 90 ? 2.001 1.460 -17.043 1.00 89.94 90 MET A C 1
ATOM 730 O O . MET A 1 90 ? 2.205 2.495 -17.664 1.00 89.94 90 MET A O 1
ATOM 734 N N . ALA A 1 91 ? 2.911 0.484 -16.988 1.00 86.81 91 ALA A N 1
ATOM 735 C CA . ALA A 1 91 ? 4.195 0.558 -17.681 1.00 86.81 91 ALA A CA 1
ATOM 736 C C . ALA A 1 91 ? 4.021 0.645 -19.207 1.00 86.81 91 ALA A C 1
ATOM 738 O O . ALA A 1 91 ? 4.703 1.442 -19.846 1.00 86.81 91 ALA A O 1
ATOM 739 N N . ALA A 1 92 ? 3.093 -0.135 -19.771 1.00 89.88 92 ALA A N 1
ATOM 740 C CA . ALA A 1 92 ? 2.732 -0.061 -21.184 1.00 89.88 92 ALA A CA 1
ATOM 741 C C . ALA A 1 92 ? 2.093 1.288 -21.541 1.00 89.88 92 ALA A C 1
ATOM 743 O O . ALA A 1 92 ? 2.470 1.885 -22.543 1.00 89.88 92 ALA A O 1
ATOM 744 N N . TRP A 1 93 ? 1.208 1.810 -20.687 1.00 94.50 93 TRP A N 1
ATOM 745 C CA . TRP A 1 93 ? 0.506 3.072 -20.920 1.00 94.50 93 TRP A CA 1
ATOM 746 C C . TRP A 1 93 ? 1.462 4.250 -21.165 1.00 94.50 93 TRP A C 1
ATOM 748 O O . TRP A 1 93 ? 1.232 5.021 -22.093 1.00 94.50 93 TRP A O 1
ATOM 758 N N . TRP A 1 94 ? 2.562 4.364 -20.408 1.00 92.44 94 TRP A N 1
ATOM 759 C CA . TRP A 1 94 ? 3.569 5.418 -20.633 1.00 92.44 94 TRP A CA 1
ATOM 760 C C . TRP A 1 94 ? 4.204 5.348 -22.029 1.00 92.44 94 TRP A C 1
ATOM 762 O O . TRP A 1 94 ? 4.458 6.383 -22.635 1.00 92.44 94 TRP A O 1
ATOM 772 N N . ILE A 1 95 ? 4.441 4.139 -22.545 1.00 88.94 95 ILE A N 1
ATOM 773 C CA . ILE A 1 95 ? 5.027 3.916 -23.875 1.00 88.94 95 ILE A CA 1
ATOM 774 C C . ILE A 1 95 ? 3.983 4.194 -24.960 1.00 88.94 95 ILE A C 1
ATOM 776 O O . ILE A 1 95 ? 4.248 4.923 -25.909 1.00 88.94 95 ILE A O 1
ATOM 780 N N . GLU A 1 96 ? 2.783 3.635 -24.802 1.00 94.69 96 GLU A N 1
ATOM 781 C CA . GLU A 1 96 ? 1.679 3.753 -25.763 1.00 94.69 96 GLU A CA 1
ATOM 782 C C . GLU A 1 96 ? 1.184 5.195 -25.937 1.00 94.69 96 GLU A C 1
ATOM 784 O O . GLU A 1 96 ? 0.628 5.520 -26.982 1.00 94.69 96 GLU A O 1
ATOM 789 N N . ASN A 1 97 ? 1.388 6.052 -24.933 1.00 95.88 97 ASN A N 1
ATOM 790 C CA . ASN A 1 97 ? 1.008 7.466 -24.971 1.00 95.88 97 ASN A CA 1
ATOM 791 C C . ASN A 1 97 ? 2.199 8.403 -25.225 1.00 95.88 97 ASN A C 1
ATOM 793 O O . ASN A 1 97 ? 2.044 9.608 -25.069 1.00 95.88 97 ASN A O 1
ATOM 797 N N . GLU A 1 98 ? 3.369 7.876 -25.609 1.00 93.81 98 GLU A N 1
ATOM 798 C CA . GLU A 1 98 ? 4.565 8.672 -25.945 1.00 93.81 98 GLU A CA 1
ATOM 799 C C . GLU A 1 98 ? 5.092 9.542 -24.779 1.00 93.81 98 GLU A C 1
ATOM 801 O O . GLU A 1 98 ? 5.763 10.549 -24.983 1.00 93.81 98 GLU A O 1
ATOM 806 N N . LEU A 1 99 ? 4.835 9.128 -23.533 1.00 92.56 99 LEU A N 1
ATOM 807 C CA . LEU A 1 99 ? 5.242 9.819 -22.302 1.00 92.56 99 LEU A CA 1
ATOM 808 C C . LEU A 1 99 ? 6.409 9.101 -21.602 1.00 92.56 99 LEU A C 1
ATOM 810 O O . LEU A 1 99 ? 6.527 9.110 -20.376 1.00 92.56 99 LEU A O 1
ATOM 814 N N . GLU A 1 100 ? 7.286 8.440 -22.363 1.00 83.94 100 GLU A N 1
ATOM 815 C CA . GLU A 1 100 ? 8.385 7.649 -21.791 1.00 83.94 100 GLU A CA 1
ATOM 816 C C . GLU A 1 100 ? 9.367 8.513 -20.979 1.00 83.94 100 GLU A C 1
ATOM 818 O O . GLU A 1 100 ? 9.932 8.033 -19.997 1.00 83.94 100 GLU A O 1
ATOM 823 N N . GLU A 1 101 ? 9.526 9.792 -21.327 1.00 85.06 101 GLU A N 1
ATOM 824 C CA . GLU A 1 101 ? 10.365 10.742 -20.581 1.00 85.06 101 GLU A CA 1
ATOM 825 C C . GLU A 1 101 ? 9.772 11.133 -19.215 1.00 85.06 101 GLU A C 1
ATOM 827 O O . GLU A 1 101 ? 10.516 11.467 -18.294 1.00 85.06 101 GLU A O 1
ATOM 832 N N . GLU A 1 102 ? 8.449 11.036 -19.049 1.00 89.50 102 GLU A N 1
ATOM 833 C CA . GLU A 1 102 ? 7.739 11.349 -17.797 1.00 89.50 102 GLU A CA 1
ATOM 834 C C . GLU A 1 102 ? 7.582 10.132 -16.871 1.00 89.50 102 GLU A C 1
ATOM 836 O O . GLU A 1 102 ? 7.080 10.241 -15.746 1.00 89.50 102 GLU A O 1
ATOM 841 N N . ARG A 1 103 ? 8.014 8.948 -17.320 1.00 88.38 103 ARG A N 1
ATOM 842 C CA . ARG A 1 103 ? 7.883 7.714 -16.542 1.00 88.38 103 ARG A CA 1
ATOM 843 C C . ARG A 1 103 ? 8.685 7.786 -15.231 1.00 88.38 103 ARG A C 1
ATOM 845 O O . ARG A 1 103 ? 9.681 8.506 -15.133 1.00 88.38 103 ARG A O 1
ATOM 852 N N . PRO A 1 104 ? 8.352 6.947 -14.232 1.00 90.19 104 PRO A N 1
ATOM 853 C CA . PRO A 1 104 ? 9.141 6.854 -13.009 1.00 90.19 104 PRO A CA 1
ATOM 854 C C . PRO A 1 104 ? 10.628 6.583 -13.280 1.00 90.19 104 PRO A C 1
ATOM 856 O O . PRO A 1 104 ? 10.974 5.679 -14.044 1.00 90.19 104 PRO A O 1
ATOM 859 N N . VAL A 1 105 ? 11.495 7.327 -12.587 1.00 90.12 105 VAL A N 1
ATOM 860 C CA . VAL A 1 105 ? 12.957 7.249 -12.727 1.00 90.12 105 VAL A CA 1
ATOM 861 C C . VAL A 1 105 ? 13.461 5.822 -12.518 1.00 90.12 105 VAL A C 1
ATOM 863 O O . VAL A 1 105 ? 13.070 5.140 -11.565 1.00 90.12 105 VAL A O 1
ATOM 866 N N . LEU A 1 106 ? 14.356 5.382 -13.404 1.00 91.19 106 LEU A N 1
ATOM 867 C CA . LEU A 1 106 ? 15.013 4.083 -13.316 1.00 91.19 106 LEU A CA 1
ATOM 868 C C . LEU A 1 106 ? 15.897 4.017 -12.066 1.00 91.19 106 LEU A C 1
ATOM 870 O O . LEU A 1 106 ? 16.788 4.837 -11.878 1.00 91.19 106 LEU A O 1
ATOM 874 N N . LEU A 1 107 ? 15.661 3.024 -11.211 1.00 92.38 107 LEU A N 1
ATOM 875 C CA . LEU A 1 107 ? 16.423 2.812 -9.981 1.00 92.38 107 LEU A CA 1
ATOM 876 C C . LEU A 1 107 ? 17.385 1.639 -10.188 1.00 92.38 107 LEU A C 1
ATOM 878 O O . LEU A 1 107 ? 17.186 0.532 -9.670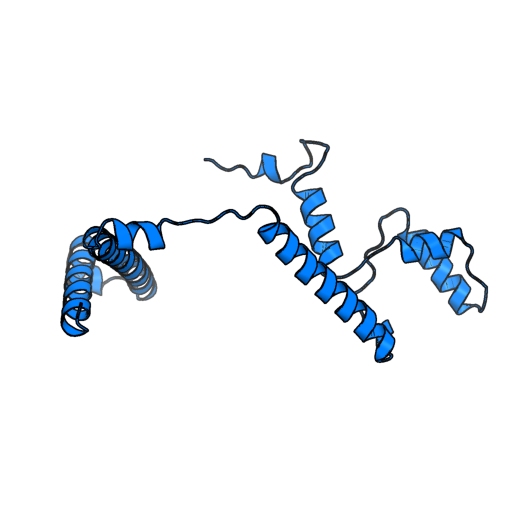 1.00 92.38 107 LEU A O 1
ATOM 882 N N . ALA A 1 108 ? 18.409 1.880 -11.006 1.00 92.44 108 ALA A N 1
ATOM 883 C CA . ALA A 1 108 ? 19.463 0.914 -11.271 1.00 92.44 108 ALA A CA 1
ATOM 884 C C . ALA A 1 108 ? 20.245 0.584 -9.990 1.00 92.44 108 ALA A C 1
ATOM 886 O O . ALA A 1 108 ? 20.415 1.411 -9.094 1.00 92.44 108 ALA A O 1
ATOM 887 N N . ASN A 1 109 ? 20.714 -0.660 -9.881 1.00 91.25 109 ASN A N 1
ATOM 888 C CA . ASN A 1 109 ? 21.640 -1.012 -8.809 1.00 91.25 109 ASN A CA 1
ATOM 889 C C . ASN A 1 109 ? 23.039 -0.449 -9.114 1.00 91.25 109 ASN A C 1
ATOM 891 O O . ASN A 1 109 ? 23.330 -0.065 -10.244 1.00 91.25 109 ASN A O 1
ATOM 895 N N . ARG A 1 110 ? 23.916 -0.460 -8.107 1.00 93.31 110 ARG A N 1
ATOM 896 C CA . ARG A 1 110 ? 25.280 0.082 -8.196 1.00 93.31 110 ARG A CA 1
ATOM 897 C C . ARG A 1 110 ? 26.090 -0.433 -9.394 1.00 93.31 110 ARG A C 1
ATOM 899 O O . ARG A 1 110 ? 26.925 0.306 -9.900 1.00 93.31 110 ARG A O 1
ATOM 906 N N . ASP A 1 111 ? 25.867 -1.674 -9.814 1.00 94.62 111 ASP A N 1
ATOM 907 C CA . ASP A 1 111 ? 26.631 -2.293 -10.900 1.00 94.62 111 ASP A CA 1
ATOM 908 C C . ASP A 1 111 ? 26.050 -1.935 -12.276 1.00 94.62 111 ASP A C 1
ATOM 910 O O . ASP A 1 111 ? 26.791 -1.751 -13.237 1.00 94.62 111 ASP A O 1
ATOM 914 N N . ASN A 1 112 ? 24.725 -1.815 -12.376 1.00 96.25 112 ASN A N 1
ATOM 915 C CA . ASN A 1 112 ? 24.035 -1.478 -13.619 1.00 96.25 112 ASN A CA 1
ATOM 916 C C . ASN A 1 112 ? 24.052 0.027 -13.917 1.00 96.25 112 ASN A C 1
ATOM 918 O O . ASN A 1 112 ? 24.044 0.393 -15.086 1.00 96.25 112 ASN A O 1
ATOM 922 N N . ASP A 1 113 ? 24.056 0.883 -12.894 1.00 96.25 113 ASP A N 1
ATOM 923 C CA . ASP A 1 113 ? 23.991 2.343 -13.038 1.00 96.25 113 ASP A CA 1
ATOM 924 C C . ASP A 1 113 ? 25.083 2.928 -13.960 1.00 96.25 113 ASP A C 1
ATOM 926 O O . ASP A 1 113 ? 24.726 3.567 -14.952 1.00 96.25 113 ASP A O 1
ATOM 930 N N . PRO A 1 114 ? 26.391 2.651 -13.760 1.00 97.06 114 PRO A N 1
ATOM 931 C CA . PRO A 1 114 ? 27.422 3.165 -14.666 1.00 97.06 114 PRO A CA 1
ATOM 932 C C . PRO A 1 114 ? 27.280 2.610 -16.090 1.00 97.06 114 PRO A C 1
ATOM 934 O O . PRO A 1 114 ? 27.482 3.331 -17.063 1.00 97.06 114 PRO A O 1
ATOM 937 N N . VAL A 1 115 ? 26.864 1.348 -16.231 1.00 97.50 115 VAL A N 1
ATOM 938 C CA . VAL A 1 115 ? 26.657 0.709 -17.540 1.00 97.50 115 VAL A CA 1
ATOM 939 C C . VAL A 1 115 ? 25.499 1.369 -18.302 1.00 97.50 115 VAL A C 1
ATOM 941 O O . VAL A 1 115 ? 25.556 1.506 -19.523 1.00 97.50 115 VAL A O 1
ATOM 944 N N . ILE A 1 116 ? 24.452 1.803 -17.597 1.00 96.38 116 ILE A N 1
ATOM 945 C CA . ILE A 1 116 ? 23.328 2.542 -18.184 1.00 96.38 116 ILE A CA 1
ATOM 946 C C . ILE A 1 116 ? 23.757 3.961 -18.575 1.00 96.38 116 ILE A C 1
ATOM 948 O O . ILE A 1 116 ? 23.420 4.410 -19.663 1.00 96.38 116 ILE A O 1
ATOM 952 N N . GLN A 1 117 ? 24.575 4.642 -17.774 1.00 96.00 117 GLN A N 1
ATOM 953 C CA . GLN A 1 117 ? 25.111 5.957 -18.156 1.00 96.00 117 GLN A CA 1
ATOM 954 C C . GLN A 1 117 ? 25.968 5.887 -19.432 1.00 96.00 117 GLN A C 1
ATOM 956 O O . GLN A 1 117 ? 25.873 6.749 -20.311 1.00 96.00 117 GLN A O 1
ATOM 961 N N . GLU A 1 118 ? 26.783 4.838 -19.573 1.00 96.50 118 GLU A N 1
ATOM 962 C CA . GLU A 1 118 ? 27.538 4.579 -20.803 1.00 96.50 118 GLU A CA 1
ATOM 963 C C . GLU A 1 118 ? 26.616 4.293 -21.995 1.00 96.50 118 GLU A C 1
ATOM 965 O O . GLU A 1 118 ? 26.872 4.778 -23.098 1.00 96.50 118 GLU A O 1
ATOM 970 N N . ARG A 1 119 ? 25.531 3.539 -21.774 1.00 95.81 119 ARG A N 1
ATOM 971 C CA . ARG A 1 119 ? 24.497 3.282 -22.785 1.00 95.81 119 ARG A CA 1
ATOM 972 C C . ARG A 1 119 ? 23.872 4.584 -23.279 1.00 95.81 119 ARG A C 1
ATOM 974 O O . ARG A 1 119 ? 23.801 4.802 -24.485 1.00 95.81 119 ARG A O 1
ATOM 981 N N . ASP A 1 120 ? 23.434 5.439 -22.363 1.00 93.94 120 ASP A N 1
ATOM 982 C CA . ASP A 1 120 ? 22.751 6.689 -22.703 1.00 93.94 120 ASP A CA 1
ATOM 983 C C . ASP A 1 120 ? 23.709 7.651 -23.422 1.00 93.94 120 ASP A C 1
ATOM 985 O O . ASP A 1 120 ? 23.333 8.316 -24.387 1.00 93.94 120 ASP A O 1
ATOM 989 N N . THR A 1 121 ? 24.991 7.638 -23.039 1.00 96.00 121 THR A N 1
ATOM 990 C CA . THR A 1 121 ? 26.053 8.355 -23.758 1.00 96.00 121 THR A CA 1
ATOM 991 C C . THR A 1 121 ? 26.246 7.835 -25.186 1.00 96.00 121 THR A C 1
ATOM 993 O O . THR A 1 121 ? 26.443 8.637 -26.098 1.00 96.00 121 THR A O 1
ATOM 996 N N . ALA A 1 122 ? 26.214 6.514 -25.395 1.00 93.50 122 ALA A N 1
ATOM 997 C CA . ALA A 1 122 ? 26.322 5.909 -26.724 1.00 93.50 122 ALA A CA 1
ATOM 998 C C . ALA A 1 122 ? 25.125 6.300 -27.607 1.00 93.50 122 ALA A C 1
ATOM 1000 O O . ALA A 1 122 ? 25.316 6.794 -28.717 1.00 93.50 122 ALA A O 1
ATOM 1001 N N . LEU A 1 123 ? 23.902 6.199 -27.076 1.00 93.50 123 LEU A N 1
ATOM 1002 C CA . LEU A 1 123 ? 22.685 6.619 -27.777 1.00 93.50 123 LEU A CA 1
ATOM 1003 C C . LEU A 1 123 ? 22.714 8.106 -28.149 1.00 93.50 123 LEU A C 1
ATOM 1005 O O . LEU A 1 123 ? 22.403 8.457 -29.285 1.00 93.50 123 LEU A O 1
ATOM 1009 N N . GLY A 1 124 ? 23.159 8.976 -27.236 1.00 92.88 124 GLY A N 1
ATOM 1010 C CA . GLY A 1 124 ? 23.296 10.413 -27.496 1.00 92.88 124 GLY A CA 1
ATOM 1011 C C . GLY A 1 124 ? 24.316 10.760 -28.588 1.00 92.88 124 GLY A C 1
ATOM 1012 O O . GLY A 1 124 ? 24.239 11.832 -29.185 1.00 92.88 124 GLY A O 1
ATOM 1013 N N . LYS A 1 125 ? 25.256 9.854 -28.881 1.00 95.25 125 LYS A N 1
ATOM 1014 C CA . LYS A 1 125 ? 26.223 9.971 -29.985 1.00 95.25 125 LYS A CA 1
ATOM 1015 C C . LYS A 1 125 ? 25.747 9.309 -31.282 1.00 95.25 125 LYS A C 1
ATOM 1017 O O . LYS A 1 125 ? 26.428 9.431 -32.296 1.00 95.25 125 LYS A O 1
ATOM 1022 N N . GLY A 1 126 ? 24.595 8.635 -31.265 1.00 94.25 126 GLY A N 1
ATOM 1023 C CA . GLY A 1 126 ? 24.094 7.838 -32.386 1.00 9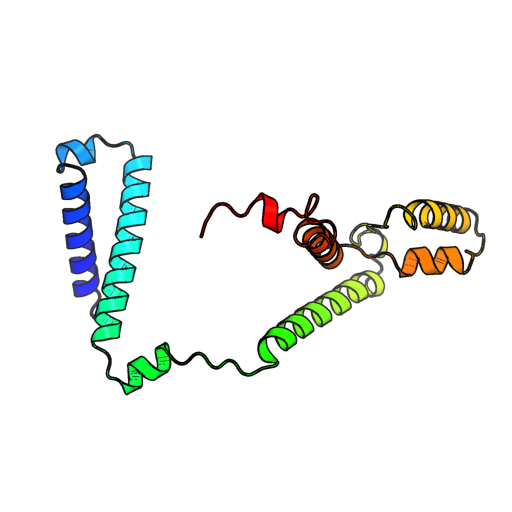4.25 126 GLY A CA 1
ATOM 1024 C C . GLY A 1 126 ? 24.761 6.465 -32.525 1.00 94.25 126 GLY A C 1
ATOM 1025 O O . GLY A 1 126 ? 24.582 5.806 -33.548 1.00 94.25 126 GLY A O 1
ATOM 1026 N N . ASP A 1 127 ? 25.516 6.023 -31.516 1.00 95.19 127 ASP A N 1
ATOM 1027 C CA . ASP A 1 127 ? 26.132 4.699 -31.490 1.00 95.19 127 ASP A CA 1
ATOM 1028 C C . ASP A 1 127 ? 25.110 3.626 -31.082 1.00 95.19 127 ASP A C 1
ATOM 1030 O O . ASP A 1 127 ? 24.145 3.881 -30.359 1.00 95.19 127 ASP A O 1
ATOM 1034 N N . THR A 1 128 ? 25.338 2.384 -31.518 1.00 95.00 128 THR A N 1
ATOM 1035 C CA . THR A 1 128 ? 24.518 1.236 -31.099 1.00 95.00 128 THR A CA 1
ATOM 1036 C C . THR A 1 128 ? 24.989 0.721 -29.733 1.00 95.00 128 THR A C 1
ATOM 1038 O O . THR A 1 128 ? 26.158 0.339 -29.613 1.00 95.00 128 THR A O 1
ATOM 1041 N N . PRO A 1 129 ? 24.113 0.637 -28.715 1.00 95.75 129 PRO A N 1
ATOM 1042 C CA . PRO A 1 129 ? 24.456 0.031 -27.437 1.00 95.75 129 PRO A CA 1
ATOM 1043 C C . PRO A 1 129 ? 24.908 -1.423 -27.555 1.00 95.75 129 PRO A C 1
ATOM 1045 O O . PRO A 1 129 ? 24.400 -2.213 -28.353 1.00 95.75 129 PRO A O 1
ATOM 1048 N N . THR A 1 130 ? 25.842 -1.810 -26.694 1.00 96.81 130 THR A N 1
ATOM 1049 C CA . THR A 1 130 ? 26.274 -3.203 -26.574 1.00 96.81 130 THR A CA 1
ATOM 1050 C C . THR A 1 130 ? 25.176 -4.077 -25.946 1.00 96.81 130 THR A C 1
ATOM 1052 O O . THR A 1 130 ? 24.357 -3.593 -25.158 1.00 96.81 130 THR A O 1
ATOM 1055 N N . PRO A 1 131 ? 25.189 -5.406 -26.169 1.00 96.81 131 PRO A N 1
ATOM 1056 C CA . PRO A 1 131 ? 24.244 -6.313 -25.511 1.00 96.81 131 PRO A CA 1
ATOM 1057 C C . PRO A 1 131 ? 24.293 -6.262 -23.975 1.00 96.81 131 PRO A C 1
ATOM 1059 O O . PRO A 1 131 ? 23.289 -6.506 -23.307 1.00 96.81 131 PRO A O 1
ATOM 1062 N N . ALA A 1 132 ? 25.459 -5.953 -23.395 1.00 95.44 132 ALA A N 1
ATOM 1063 C CA . ALA A 1 132 ? 25.613 -5.800 -21.951 1.00 95.44 132 ALA A CA 1
ATOM 1064 C C . ALA A 1 132 ? 24.900 -4.542 -21.431 1.00 95.44 132 ALA A C 1
ATOM 1066 O O . ALA A 1 132 ? 24.247 -4.605 -20.388 1.00 95.44 132 ALA A O 1
ATOM 1067 N N . GLN A 1 133 ? 24.981 -3.444 -22.185 1.00 96.31 133 GLN A N 1
ATOM 1068 C CA . GLN A 1 133 ? 24.306 -2.180 -21.896 1.00 96.31 133 GLN A CA 1
ATOM 1069 C C . GLN A 1 133 ? 22.784 -2.320 -21.948 1.00 96.31 133 GLN A C 1
ATOM 1071 O O . GLN A 1 133 ? 22.104 -1.976 -20.980 1.00 96.31 133 GLN A O 1
ATOM 1076 N N . GLU A 1 134 ? 22.252 -2.931 -23.008 1.00 95.38 134 GLU A N 1
ATOM 1077 C CA . GLU A 1 134 ? 20.812 -3.210 -23.105 1.00 95.38 134 GLU A CA 1
ATOM 1078 C C . GLU A 1 134 ? 20.337 -4.139 -21.988 1.00 95.38 134 GLU A C 1
ATOM 1080 O O . GLU A 1 134 ? 19.316 -3.906 -21.339 1.00 95.38 134 GLU A O 1
ATOM 1085 N N . ARG A 1 135 ? 21.121 -5.172 -21.668 1.00 95.81 135 ARG A N 1
ATOM 1086 C CA . ARG A 1 135 ? 20.797 -6.066 -20.554 1.00 95.81 135 ARG A CA 1
ATOM 1087 C C . ARG A 1 135 ? 20.774 -5.337 -19.209 1.00 95.81 135 ARG A C 1
ATOM 1089 O O . ARG A 1 135 ? 19.928 -5.671 -18.382 1.00 95.81 135 ARG A O 1
ATOM 1096 N N . ALA A 1 136 ? 21.695 -4.408 -18.953 1.00 95.69 136 ALA A N 1
ATOM 1097 C CA . ALA A 1 136 ? 21.729 -3.638 -17.709 1.00 95.69 136 ALA A CA 1
ATOM 1098 C C . ALA A 1 136 ? 20.502 -2.723 -17.582 1.00 95.69 136 ALA A C 1
ATOM 1100 O O . ALA A 1 136 ? 19.872 -2.688 -16.519 1.00 95.69 136 ALA A O 1
ATOM 1101 N N . PHE A 1 137 ? 20.120 -2.069 -18.681 1.00 94.00 137 PHE A N 1
ATOM 1102 C CA . PHE A 1 137 ? 18.914 -1.252 -18.775 1.00 94.00 137 PHE A CA 1
ATOM 1103 C C . PHE A 1 137 ? 17.648 -2.085 -18.521 1.00 94.00 137 PHE A C 1
ATOM 1105 O O . PHE A 1 137 ? 16.921 -1.816 -17.568 1.00 94.00 137 PHE A O 1
ATOM 1112 N N . HIS A 1 138 ? 17.446 -3.182 -19.258 1.00 91.12 138 HIS A N 1
ATOM 1113 C CA . HIS A 1 138 ? 16.266 -4.047 -19.113 1.00 91.12 138 HIS A CA 1
ATOM 1114 C C . HIS A 1 138 ? 16.175 -4.793 -17.774 1.00 91.12 138 HIS A C 1
ATOM 1116 O O . HIS A 1 138 ? 15.091 -5.205 -17.365 1.00 91.12 138 HIS A O 1
ATOM 1122 N N . LYS A 1 139 ? 17.302 -5.017 -17.087 1.00 91.75 139 LYS A N 1
ATOM 1123 C CA . LYS A 1 139 ? 17.306 -5.617 -15.742 1.00 91.75 139 LYS A CA 1
ATOM 1124 C C . LYS A 1 139 ? 17.018 -4.621 -14.627 1.00 91.75 139 LYS A C 1
ATOM 1126 O O . LYS A 1 139 ? 16.793 -5.047 -13.493 1.00 91.75 139 LYS A O 1
ATOM 1131 N N . SER A 1 140 ? 17.084 -3.331 -14.917 1.00 92.00 140 SER A N 1
ATOM 1132 C CA . SER A 1 140 ? 16.799 -2.286 -13.945 1.00 92.00 140 SER A CA 1
ATOM 1133 C C . SER A 1 140 ? 15.308 -1.958 -13.984 1.00 92.00 140 SER A C 1
ATOM 1135 O O . SER A 1 140 ? 14.652 -2.091 -15.013 1.00 92.00 140 SER A O 1
ATOM 1137 N N . THR A 1 141 ? 14.745 -1.586 -12.840 1.00 90.44 141 THR A N 1
ATOM 1138 C CA . THR A 1 141 ? 13.306 -1.326 -12.690 1.00 90.44 141 THR A CA 1
ATOM 1139 C C . THR A 1 141 ? 13.079 0.002 -11.975 1.00 90.44 141 THR A C 1
ATOM 1141 O O . THR A 1 141 ? 14.016 0.617 -11.464 1.00 90.44 141 THR A O 1
ATOM 1144 N N . CYS A 1 142 ? 11.837 0.477 -11.968 1.00 90.44 142 CYS A N 1
ATOM 1145 C CA . CYS A 1 142 ? 11.464 1.782 -11.434 1.00 90.44 142 CYS A CA 1
ATOM 1146 C C . CYS A 1 142 ? 10.137 1.739 -1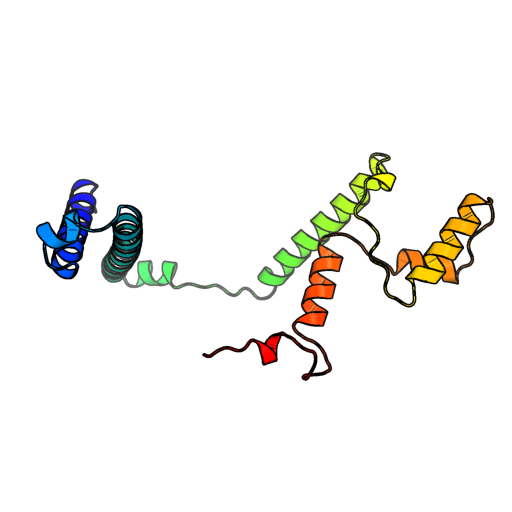0.668 1.00 90.44 142 CYS A C 1
ATOM 1148 O O . CYS A 1 142 ? 9.440 0.719 -10.627 1.00 90.44 142 CYS A O 1
ATOM 1150 N N . GLY A 1 143 ? 9.794 2.875 -10.058 1.00 88.31 143 GLY A N 1
ATOM 1151 C CA . GLY A 1 143 ? 8.496 3.107 -9.433 1.00 88.31 143 GLY A CA 1
ATOM 1152 C C . GLY A 1 143 ? 8.196 2.200 -8.237 1.00 88.31 143 GLY A C 1
ATOM 1153 O O . GLY A 1 143 ? 9.090 1.656 -7.587 1.00 88.31 143 GLY A O 1
ATOM 1154 N N . ALA A 1 144 ? 6.902 2.039 -7.950 1.00 83.81 144 ALA A N 1
ATOM 1155 C CA . ALA A 1 144 ? 6.415 1.435 -6.711 1.00 83.81 144 ALA A CA 1
ATOM 1156 C C . ALA A 1 144 ? 6.895 -0.009 -6.484 1.00 83.81 144 ALA A C 1
ATOM 1158 O O . ALA A 1 144 ? 7.213 -0.371 -5.353 1.00 83.81 144 ALA A O 1
ATOM 1159 N N . ILE A 1 145 ? 7.000 -0.828 -7.539 1.00 83.56 145 ILE A N 1
ATOM 1160 C CA . ILE A 1 145 ? 7.501 -2.206 -7.406 1.00 83.56 145 ILE A CA 1
ATOM 1161 C C . ILE A 1 145 ? 8.957 -2.207 -6.956 1.00 83.56 145 ILE A C 1
ATOM 1163 O O . ILE A 1 145 ? 9.307 -2.950 -6.041 1.00 83.56 145 ILE A O 1
ATOM 1167 N N . LYS A 1 146 ? 9.803 -1.357 -7.550 1.00 88.62 146 LYS A N 1
ATOM 1168 C CA . LYS A 1 146 ? 11.207 -1.285 -7.150 1.00 88.62 146 LYS A CA 1
ATOM 1169 C C . LYS A 1 146 ? 11.357 -0.734 -5.736 1.00 88.62 146 LYS A C 1
ATOM 1171 O O . LYS A 1 146 ? 12.153 -1.258 -4.962 1.00 88.62 146 LYS A O 1
ATOM 1176 N N . THR A 1 147 ? 10.545 0.253 -5.360 1.00 87.69 147 THR A N 1
ATOM 1177 C CA . THR A 1 147 ? 10.481 0.742 -3.976 1.00 87.69 147 THR A CA 1
ATOM 1178 C C . THR A 1 147 ? 10.123 -0.381 -3.001 1.00 87.69 147 THR A C 1
ATOM 1180 O O . THR A 1 147 ? 10.813 -0.553 -1.998 1.00 87.69 147 THR A O 1
ATOM 1183 N N . ALA A 1 148 ? 9.098 -1.182 -3.305 1.00 87.69 148 ALA A N 1
ATOM 1184 C CA . ALA A 1 148 ? 8.686 -2.307 -2.467 1.00 87.69 148 ALA A CA 1
ATOM 1185 C C . ALA A 1 148 ? 9.754 -3.415 -2.401 1.00 87.69 148 ALA A C 1
ATOM 1187 O O . ALA A 1 148 ? 9.999 -3.969 -1.332 1.00 87.69 148 ALA A O 1
ATOM 1188 N N . GLU A 1 149 ? 10.430 -3.708 -3.515 1.00 86.81 149 GLU A N 1
ATOM 1189 C CA . GLU A 1 149 ? 11.544 -4.661 -3.577 1.00 86.81 149 GLU A CA 1
ATOM 1190 C C . GLU A 1 149 ? 12.716 -4.212 -2.689 1.00 86.81 149 GLU A C 1
ATOM 1192 O O . GLU A 1 149 ? 13.214 -4.995 -1.879 1.00 86.81 149 GLU A O 1
ATOM 1197 N N . ILE A 1 150 ? 13.126 -2.941 -2.795 1.00 88.00 150 ILE A N 1
ATOM 1198 C CA . ILE A 1 150 ? 14.194 -2.357 -1.969 1.00 88.00 150 ILE A CA 1
ATOM 1199 C C . ILE A 1 150 ? 13.790 -2.373 -0.493 1.00 88.00 150 ILE A C 1
ATOM 1201 O O . ILE A 1 150 ? 14.580 -2.801 0.347 1.00 88.00 150 ILE A O 1
ATOM 1205 N N . ALA A 1 151 ? 12.558 -1.971 -0.171 1.00 87.75 151 ALA A N 1
ATOM 1206 C CA . ALA A 1 151 ? 12.042 -2.019 1.194 1.00 87.75 151 ALA A CA 1
ATOM 1207 C C . ALA A 1 151 ? 12.078 -3.450 1.752 1.00 87.75 151 ALA A C 1
ATOM 1209 O O . ALA A 1 151 ? 12.586 -3.673 2.848 1.00 87.75 151 ALA A O 1
ATOM 1210 N N . GLY A 1 152 ? 11.638 -4.439 0.970 1.00 86.44 152 GLY A N 1
ATOM 1211 C CA . GLY A 1 152 ? 11.720 -5.851 1.338 1.00 86.44 152 GLY A CA 1
ATOM 1212 C C . GLY A 1 152 ? 13.156 -6.324 1.580 1.00 86.44 152 GLY A C 1
ATOM 1213 O O . GLY A 1 152 ? 13.405 -7.027 2.559 1.00 86.44 152 GLY A O 1
ATOM 1214 N N . ALA A 1 153 ? 14.111 -5.904 0.745 1.00 84.81 153 ALA A N 1
ATOM 1215 C CA . ALA A 1 153 ? 15.527 -6.234 0.911 1.00 84.81 153 ALA A CA 1
ATOM 1216 C C . ALA A 1 153 ? 16.152 -5.593 2.165 1.00 84.81 153 ALA A C 1
ATOM 1218 O O . ALA A 1 153 ? 17.020 -6.203 2.789 1.00 84.81 153 ALA A O 1
ATOM 1219 N N . ILE A 1 154 ? 15.706 -4.391 2.547 1.00 85.75 154 ILE A N 1
ATOM 1220 C CA . ILE A 1 154 ? 16.130 -3.692 3.771 1.00 85.75 154 ILE A CA 1
ATOM 1221 C C . ILE A 1 154 ? 15.515 -4.353 5.011 1.00 85.75 154 ILE A C 1
ATOM 1223 O O . ILE A 1 154 ? 16.202 -4.596 6.006 1.00 85.75 154 ILE A O 1
ATOM 1227 N N . PHE A 1 155 ? 14.219 -4.662 4.965 1.00 83.81 155 PHE A N 1
ATOM 1228 C CA . PHE A 1 155 ? 13.502 -5.240 6.096 1.00 83.81 155 PHE A CA 1
ATOM 1229 C C . PHE A 1 155 ? 13.918 -6.690 6.344 1.00 83.81 155 PHE A C 1
ATOM 1231 O O . PHE A 1 155 ? 14.312 -7.019 7.461 1.00 83.81 155 PHE A O 1
ATOM 1238 N N . ASN A 1 156 ? 13.923 -7.533 5.311 1.00 82.75 156 ASN A N 1
ATOM 1239 C CA . ASN A 1 156 ? 14.271 -8.951 5.389 1.00 82.75 156 ASN A CA 1
ATOM 1240 C C . ASN A 1 156 ? 15.641 -9.239 4.750 1.00 82.75 156 ASN A C 1
ATOM 1242 O O . ASN A 1 156 ? 15.771 -9.995 3.783 1.00 82.75 156 ASN A O 1
ATOM 1246 N N . HIS A 1 157 ? 16.676 -8.590 5.275 1.00 81.75 157 HIS A N 1
ATOM 1247 C CA . HIS A 1 157 ? 18.029 -8.710 4.747 1.00 81.75 157 HIS A CA 1
ATOM 1248 C C . HIS A 1 157 ? 18.679 -10.059 5.126 1.00 81.75 157 HIS A C 1
ATOM 1250 O O . HIS A 1 157 ? 18.543 -10.535 6.252 1.00 81.75 157 HIS A O 1
ATOM 1256 N N . LYS A 1 158 ? 19.451 -10.667 4.207 1.00 81.00 158 LYS A N 1
ATOM 1257 C CA . LYS A 1 158 ? 20.141 -11.960 4.446 1.00 81.00 158 LYS A CA 1
ATOM 1258 C C . LYS A 1 158 ? 21.158 -11.899 5.589 1.00 81.00 158 LYS A C 1
ATOM 1260 O O . LYS A 1 158 ? 21.326 -12.859 6.335 1.00 81.00 158 LYS A O 1
ATOM 1265 N N . ASP A 1 159 ? 21.860 -10.777 5.698 1.00 82.75 159 ASP A N 1
ATOM 1266 C CA . ASP A 1 159 ? 22.694 -10.461 6.858 1.00 82.75 159 ASP A CA 1
ATOM 1267 C C . ASP A 1 159 ? 21.806 -9.904 7.974 1.00 82.75 159 ASP A C 1
ATOM 1269 O O . ASP A 1 159 ? 21.338 -8.765 7.885 1.00 82.75 159 ASP A O 1
ATOM 1273 N N . LYS A 1 160 ? 21.611 -10.709 9.022 1.00 78.12 160 LYS A N 1
ATOM 1274 C CA . LYS A 1 160 ? 20.770 -10.383 10.183 1.00 78.12 160 LYS A CA 1
ATOM 1275 C C . LYS A 1 160 ? 21.210 -9.121 10.927 1.00 78.12 160 LYS A C 1
ATOM 1277 O O . LYS A 1 160 ? 20.399 -8.527 11.621 1.00 78.12 160 LYS A O 1
ATOM 1282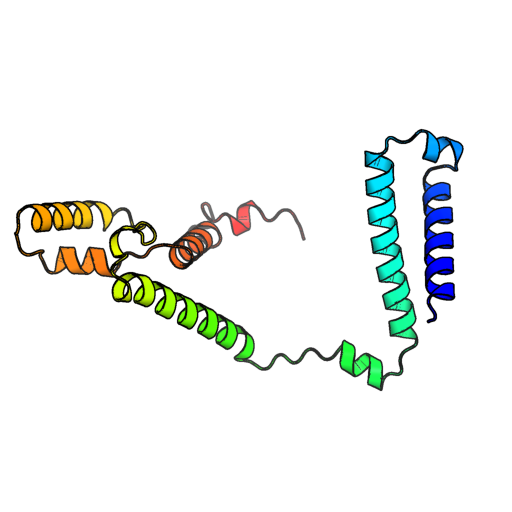 N N . LYS A 1 161 ? 22.470 -8.689 10.788 1.00 80.75 161 LYS A N 1
ATOM 1283 C CA . LYS A 1 161 ? 22.956 -7.445 11.412 1.00 80.75 161 LYS A CA 1
ATOM 1284 C C . LYS A 1 161 ? 22.553 -6.187 10.643 1.00 80.75 161 LYS A C 1
ATOM 1286 O O . LYS A 1 161 ? 22.660 -5.094 11.184 1.00 80.75 161 LYS A O 1
ATOM 1291 N N . LYS A 1 162 ? 22.140 -6.337 9.382 1.00 78.88 162 LYS A N 1
ATOM 1292 C CA . LYS A 1 162 ? 21.732 -5.238 8.494 1.00 78.88 162 LYS A CA 1
ATOM 1293 C C . LYS A 1 162 ? 20.224 -5.212 8.239 1.00 78.88 162 LYS A C 1
ATOM 1295 O O . LYS A 1 162 ? 19.720 -4.218 7.733 1.00 78.88 162 LYS A O 1
ATOM 1300 N N . GLY A 1 163 ? 19.519 -6.300 8.550 1.00 80.12 163 GLY A N 1
ATOM 1301 C CA . GLY A 1 163 ? 18.070 -6.388 8.402 1.00 80.12 163 GLY A CA 1
ATOM 1302 C C . GLY A 1 163 ? 17.353 -5.550 9.448 1.00 80.12 163 GLY A C 1
ATOM 1303 O O . GLY A 1 163 ? 17.594 -5.697 10.643 1.00 80.12 163 GLY A O 1
ATOM 1304 N N . HIS A 1 164 ? 16.445 -4.691 9.001 1.00 80.19 164 HIS A N 1
ATOM 1305 C CA . HIS A 1 164 ? 15.694 -3.825 9.905 1.00 80.19 164 HIS A CA 1
ATOM 1306 C C . HIS A 1 164 ? 14.558 -4.573 10.634 1.00 80.19 164 HIS A C 1
ATOM 1308 O O . HIS A 1 164 ? 14.177 -4.153 11.721 1.00 80.19 164 HIS A O 1
ATOM 1314 N N . HIS A 1 165 ? 14.044 -5.703 10.123 1.00 74.25 165 HIS A N 1
ATOM 1315 C CA . HIS A 1 165 ? 12.967 -6.437 10.812 1.00 74.25 165 HIS A CA 1
ATOM 1316 C C . HIS A 1 165 ? 13.336 -6.874 12.235 1.00 74.25 165 HIS A C 1
ATOM 1318 O O . HIS A 1 165 ? 12.541 -6.679 13.149 1.00 74.25 165 HIS A O 1
ATOM 1324 N N . ASP A 1 166 ? 14.522 -7.454 12.436 1.00 65.75 166 ASP A N 1
ATOM 1325 C CA . ASP A 1 166 ? 14.905 -7.992 13.747 1.00 65.75 166 ASP A CA 1
ATOM 1326 C C . ASP A 1 166 ? 15.377 -6.893 14.713 1.00 65.75 166 ASP A C 1
ATOM 1328 O O . ASP A 1 166 ? 15.177 -7.013 15.919 1.00 65.75 166 ASP A O 1
ATOM 1332 N N . ILE A 1 167 ? 15.949 -5.800 14.196 1.00 67.62 167 ILE A N 1
ATOM 1333 C CA . ILE A 1 167 ? 16.436 -4.666 15.002 1.00 67.62 167 ILE A CA 1
ATOM 1334 C C . ILE A 1 167 ? 15.270 -3.861 15.601 1.00 67.62 167 ILE A C 1
ATOM 1336 O O . ILE A 1 167 ? 15.382 -3.357 16.716 1.00 67.62 167 ILE A O 1
ATOM 1340 N N . PHE A 1 168 ? 14.145 -3.757 14.884 1.00 64.12 168 PHE A N 1
ATOM 1341 C CA . PHE A 1 168 ? 12.964 -3.000 15.316 1.00 64.12 168 PHE A CA 1
ATOM 1342 C C . PHE A 1 168 ? 11.835 -3.877 15.872 1.00 64.12 168 PHE A C 1
ATOM 1344 O O . PHE A 1 168 ? 10.727 -3.377 16.071 1.00 64.12 168 PHE A O 1
ATOM 1351 N N . ARG A 1 169 ? 12.098 -5.156 16.185 1.00 58.44 169 ARG A N 1
ATOM 1352 C CA . ARG A 1 169 ? 11.208 -5.981 17.020 1.00 58.44 169 ARG A CA 1
ATOM 1353 C C . ARG A 1 169 ? 11.181 -5.437 18.456 1.00 58.44 169 ARG A C 1
ATOM 1355 O O . ARG A 1 169 ? 11.754 -6.008 19.376 1.00 58.44 169 ARG A O 1
ATOM 1362 N N . TYR A 1 170 ? 10.499 -4.315 18.651 1.00 50.69 170 TYR A N 1
ATOM 1363 C CA . TYR A 1 170 ? 10.050 -3.864 19.960 1.00 50.69 170 TYR A CA 1
ATOM 1364 C C . TYR A 1 170 ? 8.782 -4.650 20.312 1.00 50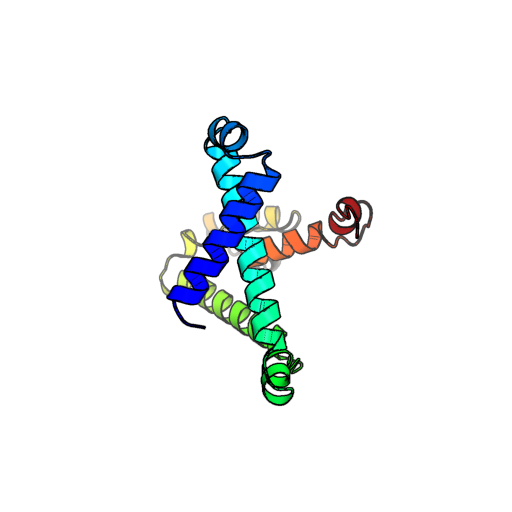.69 170 TYR A C 1
ATOM 1366 O O . TYR A 1 170 ? 7.686 -4.224 19.983 1.00 50.69 170 TYR A O 1
ATOM 1374 N N . TRP A 1 171 ? 8.985 -5.800 20.961 1.00 44.69 171 TRP A N 1
ATOM 1375 C CA . TRP A 1 171 ? 8.018 -6.560 21.768 1.00 44.69 171 TRP A CA 1
ATOM 1376 C C . TRP A 1 171 ? 6.703 -7.026 21.103 1.00 44.69 171 TRP A C 1
ATOM 1378 O O . TRP A 1 171 ? 5.807 -6.242 20.804 1.00 44.69 171 TRP A O 1
ATOM 1388 N N . TRP A 1 172 ? 6.550 -8.351 21.034 1.00 40.75 172 TRP A N 1
ATOM 1389 C CA . TRP A 1 172 ? 5.320 -9.068 21.392 1.00 40.75 172 TRP A CA 1
ATOM 1390 C C . TRP A 1 172 ? 5.690 -10.245 22.293 1.00 40.75 172 TRP A C 1
ATOM 1392 O O . TRP A 1 172 ? 6.799 -10.801 22.099 1.00 40.75 172 TRP A O 1
#